Protein AF-A0A4U9VWS6-F1 (afdb_monomer_lite)

Radius of gyration: 19.02 Å; chains: 1; bounding box: 48×37×50 Å

Organism: Serratia fonticola (NCBI:txid47917)

Foldseek 3Di:
DDDDADDDDLKDFDDAPPFKDKHKDFAADDWDPVAFWFWDAPDPPHDIFTWDQDVVVRFTWGDDDPPDDTDTDDGPDGHTPVVVCVVQAQPKDADFDWFDDPDGDTHGAAGAQKIKHKHADPAADPVRTGIMIMMMGGNYEDEPPPPRNSHHHYPVSVVSGRIDRDDDD

Secondary structure (DSSP, 8-state):
-PPPP----SEEE--TTSSEEEEEEEE-----SSS-EEEEESSTTSPEEEPEEEGGGTEEE----TTSPPPB---SEEE-HHHHHHHTBT-EEE---EEEETTTEEEE--TTSEEEEEEE-SS--TT---EEEEEEEE-PPBPTT-TTTTSS-BHHHHHTT-EEE----

Structure (mmCIF, N/CA/C/O backbone):
data_AF-A0A4U9VWS6-F1
#
_entry.id   AF-A0A4U9VWS6-F1
#
loop_
_atom_site.group_PDB
_atom_site.id
_atom_site.type_symbol
_atom_site.label_atom_id
_atom_site.label_alt_id
_atom_site.label_comp_id
_atom_site.label_asym_id
_atom_site.label_entity_id
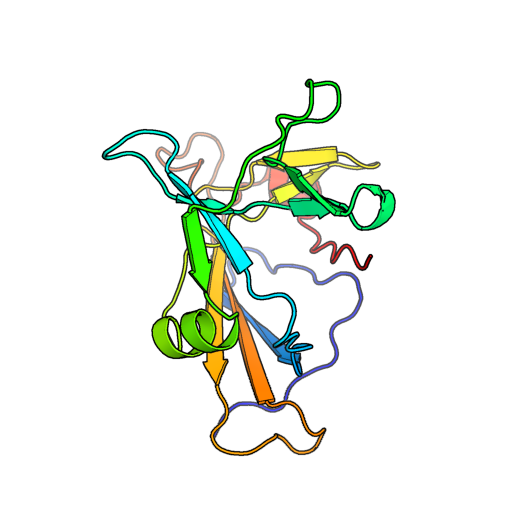_atom_site.label_seq_id
_atom_site.pdbx_PDB_ins_code
_atom_site.Cartn_x
_atom_site.Cartn_y
_atom_site.Cartn_z
_atom_site.occupancy
_atom_site.B_iso_or_equiv
_atom_site.auth_seq_id
_atom_site.auth_comp_id
_atom_site.auth_asym_id
_atom_site.auth_atom_id
_atom_site.pdbx_PDB_model_num
ATOM 1 N N . MET A 1 1 ? -21.108 -2.551 -8.798 1.00 56.69 1 MET A N 1
ATOM 2 C CA . MET A 1 1 ? -20.973 -1.105 -9.078 1.00 56.69 1 MET A CA 1
ATOM 3 C C . MET A 1 1 ? -20.147 -0.507 -7.949 1.00 56.69 1 MET A C 1
ATOM 5 O O . MET A 1 1 ? -20.540 -0.691 -6.806 1.00 56.69 1 MET A O 1
ATOM 9 N N . LEU A 1 2 ? -18.978 0.079 -8.235 1.00 69.31 2 LEU A N 1
ATOM 10 C CA . LEU A 1 2 ? -18.150 0.735 -7.209 1.00 69.31 2 LEU A CA 1
ATOM 11 C C . LEU A 1 2 ? -18.735 2.112 -6.863 1.00 69.31 2 LEU A C 1
ATOM 13 O O . LEU A 1 2 ? -19.400 2.727 -7.701 1.00 69.31 2 LEU A O 1
ATOM 17 N N . ALA A 1 3 ? -18.507 2.579 -5.634 1.00 74.38 3 ALA A N 1
ATOM 18 C CA . ALA A 1 3 ? -18.954 3.897 -5.192 1.00 74.38 3 ALA A CA 1
ATOM 19 C C . ALA A 1 3 ? -18.280 5.019 -6.000 1.00 74.38 3 ALA A C 1
ATOM 21 O O . ALA A 1 3 ? -17.163 4.868 -6.499 1.00 74.38 3 ALA A O 1
ATOM 22 N N . THR A 1 4 ? -18.948 6.171 -6.111 1.00 77.81 4 THR A N 1
ATOM 23 C CA . THR A 1 4 ? -18.359 7.331 -6.797 1.00 77.81 4 THR A CA 1
ATOM 24 C C . THR A 1 4 ? -17.141 7.825 -5.998 1.00 77.81 4 THR A C 1
ATOM 26 O O . THR A 1 4 ? -17.264 7.996 -4.786 1.00 77.81 4 THR A O 1
ATOM 29 N N . PRO A 1 5 ? -15.964 8.018 -6.627 1.00 77.44 5 PRO A N 1
ATOM 30 C CA . PRO A 1 5 ? -14.792 8.581 -5.957 1.00 77.44 5 PRO A CA 1
ATOM 31 C C . PRO A 1 5 ? -15.089 9.991 -5.445 1.00 77.44 5 PRO A C 1
ATOM 33 O O . PRO A 1 5 ? -15.736 10.774 -6.143 1.00 77.44 5 PRO A O 1
ATOM 36 N N . ILE A 1 6 ? -14.577 10.326 -4.264 1.00 81.12 6 ILE A N 1
ATOM 37 C CA . ILE A 1 6 ? -14.608 11.692 -3.736 1.00 81.12 6 ILE A CA 1
ATOM 38 C C . ILE A 1 6 ? -13.214 12.308 -3.792 1.00 81.12 6 ILE A C 1
ATOM 40 O O . ILE A 1 6 ? -12.206 11.630 -3.605 1.00 81.12 6 ILE A O 1
ATOM 44 N N . ALA A 1 7 ? -13.159 13.611 -4.058 1.00 82.19 7 ALA A N 1
ATOM 45 C CA . ALA A 1 7 ? -11.920 14.363 -3.951 1.00 82.19 7 ALA A CA 1
ATOM 46 C C . ALA A 1 7 ? -11.631 14.618 -2.468 1.00 82.19 7 ALA A C 1
ATOM 48 O O . ALA A 1 7 ? -12.350 15.376 -1.813 1.00 82.19 7 ALA A O 1
ATOM 49 N N . TYR A 1 8 ? -10.599 13.968 -1.934 1.00 84.44 8 TYR A N 1
ATOM 50 C CA . TYR A 1 8 ? -10.172 14.203 -0.561 1.00 84.44 8 TYR A CA 1
ATOM 51 C C . TYR A 1 8 ? -9.329 15.483 -0.456 1.00 84.44 8 TYR A C 1
ATOM 53 O O . TYR A 1 8 ? -8.510 15.753 -1.340 1.00 84.44 8 TYR A O 1
ATOM 61 N N . PRO A 1 9 ? -9.484 16.270 0.624 1.00 84.69 9 PRO A N 1
ATOM 62 C CA . PRO A 1 9 ? -8.525 17.317 0.964 1.00 84.69 9 PRO A CA 1
ATOM 63 C C . PRO A 1 9 ? -7.143 16.716 1.268 1.00 84.69 9 PRO A C 1
ATOM 65 O O . PRO A 1 9 ? -7.017 15.524 1.541 1.00 84.69 9 PRO A O 1
ATOM 68 N N . GLN A 1 10 ? -6.104 17.559 1.297 1.00 76.31 10 GLN A N 1
ATOM 69 C CA . GLN A 1 10 ? -4.733 17.131 1.627 1.00 76.31 10 GLN A CA 1
ATOM 70 C C . GLN A 1 10 ? -4.611 16.443 2.994 1.00 76.31 10 GLN A C 1
ATOM 72 O O . GLN A 1 10 ? -3.675 15.676 3.206 1.00 76.31 10 GLN A O 1
ATOM 77 N N . ARG A 1 11 ? -5.541 16.737 3.911 1.00 77.88 11 ARG A N 1
ATOM 78 C CA . ARG A 1 11 ? -5.614 16.155 5.249 1.00 77.88 11 ARG A CA 1
ATOM 79 C C . ARG A 1 11 ? -6.986 15.565 5.485 1.00 77.88 11 ARG A C 1
ATOM 81 O O . ARG A 1 11 ? -7.984 16.278 5.422 1.00 77.88 11 ARG A O 1
ATOM 88 N N . VAL A 1 12 ? -7.018 14.279 5.798 1.00 83.56 12 VAL A N 1
ATOM 89 C CA . VAL A 1 12 ? -8.241 13.566 6.162 1.00 83.56 12 VAL A CA 1
ATOM 90 C C . VAL A 1 12 ? -8.145 13.162 7.628 1.00 83.56 12 VAL A C 1
ATOM 92 O O . VAL A 1 12 ? -7.136 12.610 8.066 1.00 83.56 12 VAL A O 1
ATOM 95 N N . THR A 1 13 ? -9.198 13.459 8.384 1.00 83.56 13 THR A N 1
ATOM 96 C CA . THR A 1 13 ? -9.311 13.080 9.793 1.00 83.56 13 THR A CA 1
ATOM 97 C C . THR A 1 13 ? -9.858 11.662 9.901 1.00 83.56 13 THR A C 1
ATOM 99 O O . THR A 1 13 ? -10.895 11.345 9.308 1.00 83.56 13 THR A O 1
ATOM 102 N N . LEU A 1 14 ? -9.182 10.826 10.688 1.00 86.31 14 LEU A N 1
ATOM 103 C CA . LEU A 1 14 ? -9.709 9.527 11.089 1.00 86.31 14 LEU A CA 1
ATOM 104 C C . LEU A 1 14 ? -10.630 9.690 12.302 1.00 86.31 14 LEU A C 1
ATOM 106 O O . LEU A 1 14 ? -10.280 10.365 13.271 1.00 86.31 14 LEU A O 1
ATOM 110 N N . ILE A 1 15 ? -11.822 9.099 12.235 1.00 88.62 15 ILE A N 1
ATOM 111 C CA . ILE A 1 15 ? -12.843 9.223 13.276 1.00 88.62 15 ILE A CA 1
ATOM 112 C C . ILE A 1 15 ? -12.633 8.101 14.300 1.00 88.62 15 ILE A C 1
ATOM 114 O O . ILE A 1 15 ? -12.801 6.932 13.947 1.00 88.62 15 ILE A O 1
ATOM 118 N N . PRO A 1 16 ? -12.292 8.416 15.563 1.00 88.94 16 PRO A N 1
ATOM 119 C CA . PRO A 1 16 ? -12.027 7.397 16.572 1.00 88.94 16 PRO A CA 1
ATOM 120 C C . PRO A 1 16 ? -13.286 6.582 16.887 1.00 88.94 16 PRO A C 1
ATOM 122 O O . PRO A 1 16 ? -14.381 7.135 16.991 1.00 88.94 16 PRO A O 1
ATOM 125 N N . ASN A 1 17 ? -13.112 5.275 17.097 1.00 90.06 17 ASN A N 1
ATOM 126 C CA . ASN A 1 17 ? -14.170 4.312 17.419 1.00 90.06 17 ASN A CA 1
ATOM 127 C C . ASN A 1 17 ? -15.314 4.260 16.388 1.00 90.06 17 ASN A C 1
ATOM 129 O O . ASN A 1 17 ? -16.455 3.966 16.739 1.00 90.06 17 ASN A O 1
ATOM 133 N N . SER A 1 18 ? -15.017 4.525 15.112 1.00 90.81 18 SER A N 1
ATOM 134 C CA . SER A 1 18 ? -15.981 4.350 14.015 1.00 90.81 18 SER A CA 1
ATOM 135 C C . SER A 1 18 ? -16.009 2.919 13.455 1.00 90.81 18 SER A C 1
ATOM 137 O O . SER A 1 18 ? -16.780 2.619 12.544 1.00 90.81 18 SER A O 1
ATOM 139 N N . GLY A 1 19 ? -15.185 2.019 14.004 1.00 91.00 19 GLY A N 1
ATOM 140 C CA . GLY A 1 19 ? -14.919 0.703 13.431 1.00 91.00 19 GLY A CA 1
ATOM 141 C C . GLY A 1 19 ? -13.902 0.847 12.305 1.00 91.00 19 GLY A C 1
ATOM 142 O O . GLY A 1 19 ? -12.772 1.258 12.559 1.00 91.00 19 GLY A O 1
ATOM 143 N N . VAL A 1 20 ? -14.302 0.566 11.064 1.00 93.06 20 VAL A N 1
ATOM 144 C CA . VAL A 1 20 ? -13.417 0.688 9.897 1.00 93.06 20 VAL A CA 1
ATOM 145 C C . VAL A 1 20 ? -13.794 1.899 9.048 1.00 93.06 20 VAL A C 1
ATOM 147 O O . VAL A 1 20 ? -14.912 1.985 8.541 1.00 93.06 20 VAL A O 1
ATOM 150 N N . GLN A 1 21 ? -12.837 2.802 8.834 1.00 92.81 21 GLN A N 1
ATOM 151 C CA . GLN A 1 21 ? -12.986 3.942 7.934 1.00 92.81 21 GLN A CA 1
ATOM 152 C C . GLN A 1 21 ? -12.311 3.652 6.589 1.00 92.81 21 GLN A C 1
ATOM 154 O O . GLN A 1 21 ? -11.112 3.374 6.529 1.00 92.81 21 GLN A O 1
ATOM 159 N N . PHE A 1 22 ? -13.086 3.742 5.506 1.00 93.69 22 PHE A N 1
ATOM 160 C CA . PHE A 1 22 ? -12.608 3.534 4.139 1.00 93.69 22 PHE A CA 1
ATOM 161 C C . PHE A 1 22 ? -12.298 4.856 3.441 1.00 93.69 22 PHE A C 1
ATOM 163 O O . PHE A 1 22 ? -13.094 5.795 3.510 1.00 93.69 22 PHE A O 1
ATOM 170 N N . LEU A 1 23 ? -11.171 4.905 2.729 1.00 92.88 23 LEU A N 1
ATOM 171 C CA . LEU A 1 23 ? -10.799 6.008 1.845 1.00 92.88 23 LEU A CA 1
ATOM 172 C C . LEU A 1 23 ? -10.552 5.496 0.433 1.00 92.88 23 LEU A C 1
ATOM 174 O O . LEU A 1 23 ? -9.790 4.557 0.234 1.00 92.88 23 LEU A O 1
ATOM 178 N N . ASP A 1 24 ? -11.190 6.131 -0.538 1.00 93.06 24 ASP A N 1
ATOM 179 C CA . ASP A 1 24 ? -11.398 5.569 -1.865 1.00 93.06 24 ASP A CA 1
ATOM 180 C C . ASP A 1 24 ? -10.883 6.509 -2.965 1.00 93.06 24 ASP A C 1
ATOM 182 O O . ASP A 1 24 ? -11.464 7.561 -3.236 1.00 93.06 24 ASP A O 1
ATOM 186 N N . PHE A 1 25 ? -9.810 6.111 -3.641 1.00 92.38 25 PHE A N 1
ATOM 187 C CA . PHE A 1 25 ? -9.107 6.919 -4.635 1.00 92.38 25 PHE A CA 1
ATOM 188 C C . PHE A 1 25 ? -9.214 6.296 -6.024 1.00 92.38 25 PHE A C 1
ATOM 190 O O . PHE A 1 25 ? -9.125 5.080 -6.179 1.00 92.38 25 PHE A O 1
ATOM 197 N N . SER A 1 26 ? -9.345 7.132 -7.048 1.00 93.12 26 SER A N 1
ATOM 198 C CA . SER A 1 26 ? -9.216 6.709 -8.443 1.00 93.12 26 SER A CA 1
ATOM 199 C C . SER A 1 26 ? -7.955 7.314 -9.041 1.00 93.12 26 SER A C 1
ATOM 201 O O . SER A 1 26 ? -7.693 8.499 -8.835 1.00 93.12 26 SER A O 1
ATOM 203 N N . LEU A 1 27 ? -7.168 6.509 -9.757 1.00 91.25 27 LEU A N 1
ATOM 204 C CA . LEU A 1 27 ? -5.997 6.997 -10.484 1.00 91.25 27 LEU A CA 1
ATOM 205 C C . LEU A 1 27 ? -5.687 6.158 -11.726 1.00 91.25 27 LEU A C 1
ATOM 207 O O . LEU A 1 27 ? -6.066 4.989 -11.820 1.00 91.25 27 LEU A O 1
ATOM 211 N N . THR A 1 28 ? -4.934 6.754 -12.649 1.00 91.44 28 THR A N 1
ATOM 212 C CA . THR A 1 28 ? -4.285 6.058 -13.765 1.00 91.44 28 THR A CA 1
ATOM 213 C C . THR A 1 28 ? -2.776 6.070 -13.531 1.00 91.44 28 THR A C 1
ATOM 215 O O . THR A 1 28 ? -2.175 7.147 -13.522 1.00 91.44 28 THR A O 1
ATOM 218 N N . PRO A 1 29 ? -2.140 4.908 -13.313 1.00 86.94 29 PRO A N 1
ATOM 219 C CA . PRO A 1 29 ? -0.701 4.846 -13.110 1.00 86.94 29 PRO A CA 1
ATOM 220 C C . PRO A 1 29 ? 0.037 5.153 -14.416 1.00 86.94 29 PRO A C 1
ATOM 222 O O . PRO A 1 29 ? -0.371 4.728 -15.499 1.00 86.94 29 PRO A O 1
ATOM 225 N N . VAL A 1 30 ? 1.171 5.841 -14.306 1.00 84.56 30 VAL A N 1
ATOM 226 C CA . VAL A 1 30 ? 2.105 5.980 -15.425 1.00 84.56 30 VAL A CA 1
ATOM 227 C C . VAL A 1 30 ? 2.860 4.663 -15.572 1.00 84.56 30 VAL A C 1
ATOM 229 O O . VAL A 1 30 ? 3.660 4.292 -14.712 1.00 84.56 30 VAL A O 1
ATOM 232 N N . MET A 1 31 ? 2.584 3.943 -16.655 1.00 81.00 31 MET A N 1
ATOM 233 C CA . MET A 1 31 ? 3.274 2.702 -16.989 1.00 81.00 31 MET A CA 1
ATOM 234 C C . MET A 1 31 ? 4.488 3.016 -17.859 1.00 81.00 31 MET A C 1
ATOM 236 O O . MET A 1 31 ? 4.334 3.438 -19.001 1.00 81.00 31 MET A O 1
ATOM 240 N N . ASP A 1 32 ? 5.690 2.790 -17.333 1.00 81.50 32 ASP A N 1
ATOM 241 C CA . ASP A 1 32 ? 6.925 2.873 -18.112 1.00 81.50 32 ASP A CA 1
ATOM 242 C C . ASP A 1 32 ? 7.338 1.463 -18.560 1.00 81.50 32 ASP A C 1
ATOM 244 O O . ASP A 1 32 ? 7.867 0.668 -17.777 1.00 81.50 32 ASP A O 1
ATOM 248 N N . ALA A 1 33 ? 7.035 1.131 -19.818 1.00 76.00 33 ALA A N 1
ATOM 249 C CA . ALA A 1 33 ? 7.392 -0.158 -20.408 1.00 76.00 33 ALA A CA 1
ATOM 250 C C . ALA A 1 33 ? 8.911 -0.311 -20.603 1.00 76.00 33 ALA A C 1
ATOM 252 O O . ALA A 1 33 ? 9.428 -1.424 -20.509 1.00 76.00 33 ALA A O 1
ATOM 253 N N . GLU A 1 34 ? 9.622 0.800 -20.809 1.00 80.25 34 GLU A N 1
ATOM 254 C CA . GLU A 1 34 ? 11.072 0.825 -21.012 1.00 80.25 34 GLU A CA 1
ATOM 255 C C . GLU A 1 34 ? 11.831 0.698 -19.683 1.00 80.25 34 GLU A C 1
ATOM 257 O O . GLU A 1 34 ? 12.980 0.248 -19.645 1.00 80.25 34 GLU A O 1
ATOM 262 N N . ARG A 1 35 ? 11.189 1.050 -18.562 1.00 80.31 35 ARG A N 1
ATOM 263 C CA . ARG A 1 35 ? 11.775 0.968 -17.215 1.00 80.31 35 ARG A CA 1
ATOM 264 C C . ARG A 1 35 ? 10.899 0.162 -16.253 1.00 80.31 35 ARG A C 1
ATOM 266 O O . ARG A 1 35 ? 10.348 0.711 -15.294 1.00 80.31 35 ARG A O 1
ATOM 273 N N . PRO A 1 36 ? 10.814 -1.167 -16.444 1.00 89.44 36 PRO A N 1
ATOM 274 C CA . PRO A 1 36 ? 10.175 -2.044 -15.473 1.00 89.44 36 PRO A CA 1
ATOM 275 C C . PRO A 1 36 ? 10.920 -2.016 -14.133 1.00 89.44 36 PRO A C 1
ATOM 277 O O . PRO A 1 36 ? 12.114 -1.710 -14.061 1.00 89.44 36 PRO A O 1
ATOM 280 N N . GLY A 1 37 ? 10.227 -2.415 -13.065 1.00 91.19 37 GLY A N 1
ATOM 281 C CA . GLY A 1 37 ? 10.840 -2.586 -11.754 1.00 91.19 37 GLY A CA 1
ATOM 282 C C . GLY A 1 37 ? 11.985 -3.594 -11.823 1.00 91.19 37 GLY A C 1
ATOM 283 O O . GLY A 1 37 ? 11.819 -4.705 -12.332 1.00 91.19 37 GLY A O 1
ATOM 284 N N . LYS A 1 38 ? 13.154 -3.199 -11.318 1.00 94.00 38 LYS A N 1
ATOM 285 C CA . LYS A 1 38 ? 14.351 -4.039 -11.262 1.00 94.00 38 LYS A CA 1
ATOM 286 C C . LYS A 1 38 ? 14.589 -4.531 -9.847 1.00 94.00 38 LYS A C 1
ATOM 288 O O . LYS A 1 38 ? 14.393 -3.774 -8.898 1.00 94.00 38 LYS A O 1
ATOM 293 N N . PHE A 1 39 ? 15.015 -5.783 -9.717 1.00 94.94 39 PHE A N 1
ATOM 294 C CA . PHE A 1 39 ? 15.207 -6.424 -8.421 1.00 94.94 39 PHE A CA 1
ATOM 295 C C . PHE A 1 39 ? 16.483 -7.262 -8.386 1.00 94.94 39 PHE A C 1
ATOM 297 O O . PHE A 1 39 ? 16.951 -7.745 -9.420 1.00 94.94 39 PHE A O 1
ATOM 304 N N . VAL A 1 40 ? 17.009 -7.452 -7.182 1.00 94.94 40 VAL A N 1
ATOM 305 C CA . VAL A 1 40 ? 18.127 -8.350 -6.866 1.00 94.94 40 VAL A CA 1
ATOM 306 C C . VAL A 1 40 ? 17.756 -9.188 -5.644 1.00 94.94 40 VAL A C 1
ATOM 308 O O . VAL A 1 40 ? 16.988 -8.720 -4.798 1.00 94.94 40 VAL A O 1
ATOM 311 N N . ARG A 1 41 ? 18.263 -10.415 -5.525 1.00 93.69 41 ARG A N 1
ATOM 312 C CA . ARG A 1 41 ? 18.166 -11.162 -4.265 1.00 93.69 41 ARG A CA 1
ATOM 313 C C . ARG A 1 41 ? 19.275 -10.743 -3.310 1.00 93.69 41 ARG A C 1
ATOM 315 O O . ARG A 1 41 ? 20.429 -10.639 -3.703 1.00 93.69 41 ARG A O 1
ATOM 322 N N . GLN A 1 42 ? 18.939 -10.563 -2.034 1.00 86.94 42 GLN A N 1
ATOM 323 C CA . GLN A 1 42 ? 19.952 -10.253 -1.018 1.00 86.94 42 GLN A CA 1
ATOM 324 C C . GLN A 1 42 ? 20.909 -11.433 -0.766 1.00 86.94 42 GLN A C 1
ATOM 326 O O . GLN A 1 42 ? 22.097 -11.245 -0.528 1.00 86.94 42 GLN A O 1
ATOM 331 N N . THR A 1 43 ? 20.387 -12.660 -0.810 1.00 87.81 43 THR A N 1
ATOM 332 C CA . THR A 1 43 ? 21.140 -13.921 -0.708 1.00 87.81 43 THR A CA 1
ATOM 333 C C . THR A 1 43 ? 20.465 -14.974 -1.593 1.00 87.81 43 THR A C 1
ATOM 335 O O . THR A 1 43 ? 19.350 -14.751 -2.063 1.00 87.81 43 THR A O 1
ATOM 338 N N . ALA A 1 44 ? 21.082 -16.143 -1.807 1.00 86.25 44 ALA A N 1
ATOM 339 C CA . ALA A 1 44 ? 20.536 -17.188 -2.691 1.00 86.25 44 ALA A CA 1
ATOM 340 C C . ALA A 1 44 ? 19.054 -17.537 -2.415 1.00 86.25 44 ALA A C 1
ATOM 342 O O . ALA A 1 44 ? 18.282 -17.727 -3.359 1.00 86.25 44 ALA A O 1
ATOM 343 N N . ASN A 1 45 ? 18.662 -17.533 -1.134 1.00 86.69 45 ASN A N 1
ATOM 344 C CA . ASN A 1 45 ? 17.298 -17.781 -0.649 1.00 86.69 45 ASN A CA 1
ATOM 345 C C . ASN A 1 45 ? 16.688 -16.562 0.076 1.00 86.69 45 ASN A C 1
ATOM 347 O O . ASN A 1 45 ? 15.737 -16.705 0.841 1.00 86.69 45 ASN A O 1
ATOM 351 N N . GLY A 1 46 ? 17.271 -15.377 -0.105 1.00 88.19 46 GLY A N 1
ATOM 352 C CA . GLY A 1 46 ? 16.867 -14.149 0.574 1.00 88.19 46 GLY A CA 1
ATOM 353 C C . GLY A 1 46 ? 15.711 -13.420 -0.116 1.00 88.19 46 GLY A C 1
ATOM 354 O O . GLY A 1 46 ? 15.275 -13.816 -1.202 1.00 88.19 46 GLY A O 1
ATOM 355 N N . PRO A 1 47 ? 15.218 -12.326 0.491 1.00 90.81 47 PRO A N 1
ATOM 356 C CA . PRO A 1 47 ? 14.169 -11.509 -0.103 1.00 90.81 47 PRO A CA 1
ATOM 357 C C . PRO A 1 47 ? 14.634 -10.839 -1.404 1.00 90.81 47 PRO A C 1
ATOM 359 O O . PRO A 1 47 ? 15.828 -10.607 -1.623 1.00 90.81 47 PRO A O 1
ATOM 362 N N . LEU A 1 48 ? 13.663 -10.488 -2.253 1.00 91.50 48 LEU A N 1
ATOM 363 C CA . LEU A 1 48 ? 13.884 -9.618 -3.406 1.00 91.50 48 LEU A CA 1
ATOM 364 C C . LEU A 1 48 ? 13.887 -8.156 -2.961 1.00 91.50 48 LEU A C 1
ATOM 366 O O . LEU A 1 48 ? 12.926 -7.676 -2.363 1.00 91.50 48 LEU A O 1
ATOM 370 N N . LEU A 1 49 ? 14.949 -7.440 -3.311 1.00 92.00 49 LEU A N 1
ATOM 371 C CA . LEU A 1 49 ? 15.105 -6.015 -3.056 1.00 92.00 49 LEU A CA 1
ATOM 372 C C . LEU A 1 49 ? 14.856 -5.243 -4.349 1.00 92.00 49 LEU A C 1
ATOM 374 O O . LEU A 1 49 ? 15.442 -5.557 -5.387 1.00 92.00 49 LEU A O 1
ATOM 378 N N . ARG A 1 50 ? 13.982 -4.234 -4.297 1.00 92.81 50 ARG A N 1
ATOM 379 C CA . ARG A 1 50 ? 13.727 -3.335 -5.431 1.00 92.81 50 ARG A CA 1
ATOM 380 C C . ARG A 1 50 ? 14.881 -2.349 -5.575 1.00 92.81 50 ARG A C 1
ATOM 382 O O . ARG A 1 50 ? 15.270 -1.717 -4.602 1.00 92.81 50 ARG A O 1
ATOM 389 N N . LEU A 1 51 ? 15.375 -2.182 -6.795 1.00 93.38 51 LEU A N 1
ATOM 390 C CA . LEU A 1 51 ? 16.462 -1.267 -7.128 1.00 93.38 51 LEU A CA 1
ATOM 391 C C . LEU A 1 51 ? 15.928 0.103 -7.560 1.00 93.38 51 LEU A C 1
ATOM 393 O O . LEU A 1 51 ? 14.900 0.201 -8.235 1.00 93.38 51 LEU A O 1
ATOM 397 N N . ASN A 1 52 ? 16.678 1.153 -7.231 1.00 91.75 52 ASN A N 1
ATOM 398 C CA . ASN A 1 52 ? 16.433 2.517 -7.683 1.00 91.75 52 ASN A CA 1
ATOM 399 C C . ASN A 1 52 ? 17.317 2.835 -8.892 1.00 91.75 52 ASN A C 1
ATOM 401 O O . ASN A 1 52 ? 18.532 2.632 -8.858 1.00 91.75 52 ASN A O 1
ATOM 405 N N . TYR A 1 53 ? 16.707 3.345 -9.961 1.00 90.62 53 TYR A N 1
ATOM 406 C CA . TYR A 1 53 ? 17.430 3.771 -11.156 1.00 90.62 53 TYR A CA 1
ATOM 407 C C . TYR A 1 53 ? 17.934 5.210 -11.006 1.00 90.62 53 TYR A C 1
ATOM 409 O O . TYR A 1 53 ? 17.166 6.113 -10.679 1.00 90.62 53 TYR A O 1
ATOM 417 N N . HIS A 1 54 ? 19.219 5.433 -11.280 1.00 89.62 54 HIS A N 1
ATOM 418 C CA . HIS A 1 54 ? 19.865 6.736 -11.160 1.00 89.62 54 HIS A CA 1
ATOM 419 C C . HIS A 1 54 ? 20.233 7.283 -12.546 1.00 89.62 54 HIS A C 1
ATOM 421 O O . HIS A 1 54 ? 21.311 7.000 -13.069 1.00 89.62 54 HIS A O 1
ATOM 427 N N . ALA A 1 55 ? 19.354 8.107 -13.128 1.00 87.62 55 ALA A N 1
ATOM 428 C CA . ALA A 1 55 ? 19.438 8.530 -14.532 1.00 87.62 55 ALA A CA 1
ATOM 429 C C . ALA A 1 55 ? 20.781 9.173 -14.929 1.00 87.62 55 ALA A C 1
ATOM 431 O O . ALA A 1 55 ? 21.334 8.832 -15.965 1.00 87.62 55 ALA A O 1
ATOM 432 N N . ALA A 1 56 ? 21.350 10.040 -14.084 1.00 90.62 56 ALA A N 1
ATOM 433 C CA . ALA A 1 56 ? 22.626 10.708 -14.376 1.00 90.62 56 ALA A CA 1
ATOM 434 C C . ALA A 1 56 ? 23.832 9.752 -14.479 1.00 90.62 56 ALA A C 1
ATOM 436 O O . ALA A 1 56 ? 24.835 10.093 -15.096 1.00 90.62 56 ALA A O 1
ATOM 437 N N . LYS A 1 57 ? 23.756 8.577 -13.841 1.00 88.12 57 LYS A N 1
ATOM 438 C CA . LYS A 1 57 ? 24.832 7.574 -13.820 1.00 88.12 57 LYS A CA 1
ATOM 439 C C . LYS A 1 57 ? 24.508 6.347 -14.673 1.00 88.12 57 LYS A C 1
ATOM 441 O O . LYS A 1 57 ? 25.359 5.466 -14.759 1.00 88.12 57 LYS A O 1
ATOM 446 N N . ASP A 1 58 ? 23.291 6.281 -15.219 1.00 90.06 58 ASP A N 1
ATOM 447 C CA . ASP A 1 58 ? 22.735 5.141 -15.956 1.00 90.06 58 ASP A CA 1
ATOM 448 C C . ASP A 1 58 ? 22.953 3.794 -15.236 1.00 90.06 58 ASP A C 1
ATOM 450 O O . ASP A 1 58 ? 23.463 2.816 -15.779 1.00 90.06 58 ASP A O 1
ATOM 454 N N . ARG A 1 59 ? 22.666 3.775 -13.927 1.00 92.06 59 ARG A N 1
ATOM 455 C CA . ARG A 1 59 ? 22.989 2.658 -13.023 1.00 92.06 59 ARG A CA 1
ATOM 456 C C . ARG A 1 59 ? 21.884 2.421 -12.002 1.00 92.06 59 ARG A C 1
ATOM 458 O O . ARG A 1 59 ? 21.136 3.336 -11.656 1.00 92.06 59 ARG A O 1
ATOM 465 N N . TYR A 1 60 ? 21.826 1.191 -11.498 1.00 93.25 60 TYR A N 1
ATOM 466 C CA . TYR A 1 60 ? 20.901 0.770 -10.449 1.00 93.25 60 TYR A CA 1
ATOM 467 C C . TYR A 1 60 ? 21.605 0.682 -9.099 1.00 93.25 60 TYR A C 1
ATOM 469 O O . TYR A 1 60 ? 22.756 0.247 -9.012 1.00 93.25 60 TYR A O 1
ATOM 477 N N . PHE A 1 61 ? 20.892 1.091 -8.055 1.00 93.06 61 PHE A N 1
ATOM 478 C CA . PHE A 1 61 ? 21.388 1.120 -6.686 1.00 93.06 61 PHE A CA 1
ATOM 479 C C . PHE A 1 61 ? 20.377 0.499 -5.729 1.00 93.06 61 PHE A C 1
ATOM 481 O O . PHE A 1 61 ? 19.164 0.584 -5.957 1.00 93.06 61 PHE A O 1
ATOM 488 N N . LEU A 1 62 ? 20.873 -0.098 -4.648 1.00 91.25 62 LEU A N 1
ATOM 489 C CA . LEU A 1 62 ? 20.020 -0.489 -3.531 1.00 91.25 62 LEU A CA 1
ATOM 490 C C . LEU A 1 62 ? 19.467 0.759 -2.817 1.00 91.25 62 LEU A C 1
ATOM 492 O O . LEU A 1 62 ? 20.173 1.768 -2.715 1.00 91.25 62 LEU A O 1
ATOM 496 N N . PRO A 1 63 ? 18.214 0.726 -2.329 1.00 85.12 63 PRO A N 1
ATOM 497 C CA . PRO A 1 63 ? 17.714 1.745 -1.419 1.00 85.12 63 PRO A CA 1
ATOM 498 C C . PRO A 1 63 ? 18.530 1.685 -0.126 1.00 85.12 63 PRO A C 1
ATOM 500 O O . PRO A 1 63 ? 18.608 0.631 0.499 1.00 85.12 63 PRO A O 1
ATOM 503 N N . VAL A 1 64 ? 19.125 2.806 0.265 1.00 83.62 64 VAL A N 1
ATOM 504 C CA . VAL A 1 64 ? 19.905 2.933 1.502 1.00 83.62 64 VAL A CA 1
ATOM 505 C C . VAL A 1 64 ? 19.339 4.060 2.354 1.00 83.62 64 VAL A C 1
ATOM 507 O O . VAL A 1 64 ? 18.696 4.978 1.828 1.00 83.62 64 VAL A O 1
ATOM 510 N N . ALA A 1 65 ? 19.549 3.987 3.668 1.00 77.88 65 ALA A N 1
ATOM 511 C CA . ALA A 1 65 ? 19.144 5.061 4.562 1.00 77.88 65 ALA A CA 1
ATOM 512 C C . ALA A 1 65 ? 19.952 6.345 4.268 1.00 77.88 65 ALA A C 1
ATOM 514 O O . ALA A 1 65 ? 21.070 6.278 3.743 1.00 77.88 65 ALA A O 1
ATOM 515 N N . PRO A 1 66 ? 19.421 7.539 4.592 1.00 75.06 66 PRO A N 1
ATOM 516 C CA . PRO A 1 66 ? 20.171 8.781 4.440 1.00 75.06 66 PRO A CA 1
ATOM 517 C C . PRO A 1 66 ? 21.520 8.719 5.172 1.00 75.06 66 PRO A C 1
ATOM 519 O O . PRO A 1 66 ? 21.566 8.458 6.370 1.00 75.06 66 PRO A O 1
ATOM 522 N N . GLY A 1 67 ? 22.614 8.984 4.453 1.00 75.50 67 GLY A N 1
ATOM 523 C CA . GLY A 1 67 ? 23.977 8.977 5.001 1.00 75.50 67 GLY A CA 1
ATOM 524 C C . GLY A 1 67 ? 24.735 7.654 4.853 1.00 75.50 67 GLY A C 1
ATOM 525 O O . GLY A 1 67 ? 25.938 7.628 5.107 1.00 75.50 67 GLY A O 1
ATOM 526 N N . GLU A 1 68 ? 24.086 6.584 4.393 1.00 81.38 68 GLU A N 1
ATOM 527 C CA . GLU A 1 68 ? 24.758 5.320 4.086 1.00 81.38 68 GLU A CA 1
ATOM 528 C C . GLU A 1 68 ? 25.338 5.302 2.660 1.00 81.38 68 GLU A C 1
ATOM 530 O O . GLU A 1 68 ? 24.802 5.947 1.748 1.00 81.38 68 GLU A O 1
ATOM 535 N N . PRO A 1 69 ? 26.449 4.575 2.431 1.00 80.75 69 PRO A N 1
ATOM 536 C CA . PRO A 1 69 ? 27.039 4.467 1.105 1.00 80.75 69 PRO A CA 1
ATOM 537 C C . PRO A 1 69 ? 26.102 3.703 0.164 1.00 80.75 69 PRO A C 1
ATOM 539 O O . PRO A 1 69 ? 25.722 2.565 0.423 1.00 80.75 69 PRO A O 1
ATOM 542 N N . ALA A 1 70 ? 25.756 4.319 -0.967 1.00 84.50 70 ALA A N 1
ATOM 543 C CA . ALA A 1 70 ? 24.924 3.677 -1.978 1.00 84.50 70 ALA A CA 1
ATOM 544 C C . ALA A 1 70 ? 25.676 2.526 -2.664 1.00 84.50 70 ALA A C 1
ATOM 546 O O . ALA A 1 70 ? 26.726 2.732 -3.279 1.00 84.50 70 ALA A O 1
ATOM 547 N N . GLU A 1 71 ? 25.102 1.328 -2.621 1.00 89.44 71 GLU A N 1
ATOM 548 C CA . GLU A 1 71 ? 25.641 0.156 -3.305 1.00 89.44 71 GLU A CA 1
ATOM 549 C C . GLU A 1 71 ? 25.092 0.070 -4.734 1.00 89.44 71 GLU A C 1
ATOM 551 O O . GLU A 1 71 ? 23.878 0.028 -4.951 1.00 89.44 71 GLU A O 1
ATOM 556 N N . MET A 1 72 ? 25.990 0.059 -5.723 1.00 91.12 72 MET A N 1
ATOM 557 C CA . MET A 1 72 ? 25.629 -0.162 -7.123 1.00 91.12 72 MET A CA 1
ATOM 558 C C . MET A 1 72 ? 25.462 -1.655 -7.384 1.00 91.12 72 MET A C 1
ATOM 560 O O . MET A 1 72 ? 26.396 -2.425 -7.176 1.00 91.12 72 MET A O 1
ATOM 564 N N . VAL A 1 73 ? 24.321 -2.041 -7.950 1.00 92.06 73 VAL A N 1
ATOM 565 C CA . VAL A 1 73 ? 23.979 -3.450 -8.166 1.00 92.06 73 VAL A CA 1
ATOM 566 C C . VAL A 1 73 ? 23.452 -3.668 -9.580 1.00 92.06 73 VAL A C 1
ATOM 568 O O . VAL A 1 73 ? 22.738 -2.831 -10.134 1.00 92.06 73 VAL A O 1
ATOM 571 N N . ARG A 1 74 ? 23.805 -4.805 -10.190 1.00 92.69 74 ARG A N 1
ATOM 572 C CA . ARG A 1 74 ? 23.218 -5.229 -11.467 1.00 92.69 74 ARG A CA 1
ATOM 573 C C . ARG A 1 74 ? 21.873 -5.916 -11.205 1.00 92.69 74 ARG A C 1
ATOM 575 O O . ARG A 1 74 ? 21.835 -6.824 -10.382 1.00 92.69 74 ARG A O 1
ATOM 582 N N . PRO A 1 75 ? 20.787 -5.529 -11.896 1.00 93.62 75 PRO A N 1
A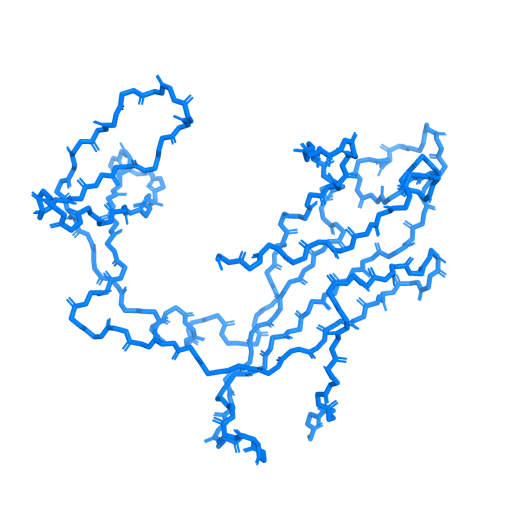TOM 583 C CA . PRO A 1 75 ? 19.510 -6.224 -11.778 1.00 93.62 75 PRO A CA 1
ATOM 584 C C . PRO A 1 75 ? 19.612 -7.708 -12.138 1.00 93.62 75 PRO A C 1
ATOM 586 O O . PRO A 1 75 ? 20.157 -8.049 -13.185 1.00 93.62 75 PRO A O 1
ATOM 589 N N . GLU A 1 76 ? 19.012 -8.565 -11.318 1.00 94.88 76 GLU A N 1
ATOM 590 C CA . GLU A 1 76 ? 18.832 -9.993 -11.612 1.00 94.88 76 GLU A CA 1
ATOM 591 C C . GLU A 1 76 ? 17.450 -10.267 -12.210 1.00 94.88 76 GLU A C 1
ATOM 593 O O . GLU A 1 76 ? 17.292 -11.129 -13.072 1.00 94.88 76 GLU A O 1
ATOM 598 N N . PHE A 1 77 ? 16.442 -9.506 -11.774 1.00 93.56 77 PHE A N 1
ATOM 599 C CA . PHE A 1 77 ? 15.054 -9.670 -12.194 1.00 93.56 77 PHE A CA 1
ATOM 600 C C . PHE A 1 77 ? 14.461 -8.358 -12.698 1.00 93.56 77 PHE A C 1
ATOM 602 O O . PHE A 1 77 ? 14.861 -7.258 -12.302 1.00 93.56 77 PHE A O 1
ATOM 609 N N . SER A 1 78 ? 13.468 -8.490 -13.573 1.00 93.62 78 SER A N 1
ATOM 610 C CA . SER A 1 78 ? 12.785 -7.379 -14.221 1.00 93.62 78 SER A CA 1
ATOM 611 C C . SER A 1 78 ? 11.299 -7.689 -14.327 1.00 93.62 78 SER A C 1
ATOM 613 O O . SER A 1 78 ? 10.921 -8.592 -15.070 1.00 93.62 78 SER A O 1
ATOM 615 N N . PHE A 1 79 ? 10.464 -6.924 -13.626 1.00 91.62 79 PHE A N 1
ATOM 616 C CA . PHE A 1 79 ? 9.013 -7.104 -13.629 1.00 91.62 79 PHE A CA 1
ATOM 617 C C . PHE A 1 79 ? 8.302 -5.774 -13.916 1.00 91.62 79 PHE A C 1
ATOM 619 O O . PHE A 1 79 ? 8.565 -4.780 -13.232 1.00 91.62 79 PHE A O 1
ATOM 626 N N . PRO A 1 80 ? 7.406 -5.713 -14.915 1.00 91.56 80 PRO A N 1
ATOM 627 C CA . PRO A 1 80 ? 6.610 -4.518 -15.165 1.00 91.56 80 PRO A CA 1
ATOM 628 C C . PRO A 1 80 ? 5.573 -4.315 -14.051 1.00 91.56 80 PRO A C 1
ATOM 630 O O . PRO A 1 80 ? 5.028 -5.286 -13.523 1.00 91.56 80 PRO A O 1
ATOM 633 N N . LEU A 1 81 ? 5.246 -3.055 -13.737 1.00 89.62 81 LEU A N 1
ATOM 634 C CA . LEU A 1 81 ? 4.242 -2.706 -12.717 1.00 89.62 81 LEU A CA 1
ATOM 635 C C . LEU A 1 81 ? 2.894 -3.398 -12.974 1.00 89.62 81 LEU A C 1
ATOM 637 O O . LEU A 1 81 ? 2.271 -3.932 -12.060 1.00 89.62 81 LEU A O 1
ATOM 641 N N . GLU A 1 82 ? 2.487 -3.454 -14.239 1.00 90.62 82 GLU A N 1
ATOM 642 C CA . GLU A 1 82 ? 1.256 -4.103 -14.682 1.00 90.62 82 GLU A CA 1
ATOM 643 C C . GLU A 1 82 ? 1.170 -5.585 -14.257 1.00 90.62 82 GLU A C 1
ATOM 645 O O . GLU A 1 82 ? 0.088 -6.084 -13.950 1.00 90.62 82 GLU A O 1
ATOM 650 N N . GLN A 1 83 ? 2.297 -6.305 -14.183 1.00 92.00 83 GLN A N 1
ATOM 651 C CA . GLN A 1 83 ? 2.296 -7.686 -13.694 1.00 92.00 83 GLN A CA 1
ATOM 652 C C . GLN A 1 83 ? 1.933 -7.752 -12.207 1.00 92.00 83 GLN A C 1
ATOM 654 O O . GLN A 1 83 ? 1.116 -8.588 -11.822 1.00 92.00 83 GLN A O 1
ATOM 659 N N . SER A 1 84 ? 2.498 -6.867 -11.382 1.00 90.88 84 SER A N 1
ATOM 660 C CA . SER A 1 84 ? 2.169 -6.783 -9.955 1.00 90.88 84 SER A CA 1
ATOM 661 C C . SER A 1 84 ? 0.713 -6.381 -9.739 1.00 90.88 84 SER A C 1
ATOM 663 O O . SER A 1 84 ? 0.038 -6.983 -8.912 1.00 90.88 84 SER A O 1
ATOM 665 N N . LEU A 1 85 ? 0.205 -5.420 -10.517 1.00 92.81 85 LEU A N 1
ATOM 666 C CA . LEU A 1 85 ? -1.190 -4.986 -10.425 1.00 92.81 85 LEU A CA 1
ATOM 667 C C . LEU A 1 85 ? -2.170 -6.103 -10.781 1.00 92.81 85 LEU A C 1
ATOM 669 O O . LEU A 1 85 ? -3.203 -6.221 -10.136 1.00 92.81 85 LEU A O 1
ATOM 673 N N . ARG A 1 86 ? -1.857 -6.938 -11.780 1.00 93.88 86 ARG A N 1
ATOM 674 C CA . ARG A 1 86 ? -2.675 -8.119 -12.094 1.00 93.88 86 ARG A CA 1
ATOM 675 C C . ARG A 1 86 ? -2.643 -9.163 -10.986 1.00 93.88 86 ARG A C 1
ATOM 677 O O . ARG A 1 86 ? -3.677 -9.739 -10.679 1.00 93.88 86 ARG A O 1
ATOM 684 N N . LEU A 1 87 ? -1.468 -9.417 -10.413 1.00 94.75 87 LEU A N 1
ATOM 685 C CA . LEU A 1 87 ? -1.304 -10.414 -9.355 1.00 94.75 87 LEU A CA 1
ATOM 686 C C . LEU A 1 87 ? -2.030 -10.014 -8.062 1.00 94.75 87 LEU A C 1
ATOM 688 O O . LEU A 1 87 ? -2.569 -10.872 -7.373 1.00 94.75 87 LEU A O 1
ATOM 692 N N . LEU A 1 88 ? -2.012 -8.722 -7.732 1.00 95.69 88 LEU A N 1
ATOM 693 C CA . LEU A 1 88 ? -2.534 -8.178 -6.476 1.00 95.69 88 LEU A CA 1
ATOM 694 C C . LEU A 1 88 ? -3.948 -7.596 -6.619 1.00 95.69 88 LEU A C 1
ATOM 696 O O . LEU A 1 88 ? -4.455 -6.984 -5.679 1.00 95.69 88 LEU A O 1
ATOM 700 N N . ASP A 1 89 ? -4.584 -7.777 -7.779 1.00 96.50 89 ASP A N 1
ATOM 701 C CA . ASP A 1 89 ? -5.931 -7.280 -8.038 1.00 96.50 89 ASP A CA 1
ATOM 702 C C . ASP A 1 89 ? -6.922 -7.843 -7.012 1.00 96.50 89 ASP A C 1
ATOM 704 O O . ASP A 1 89 ? -7.030 -9.055 -6.821 1.00 96.50 89 ASP A O 1
ATOM 708 N N . ARG A 1 90 ? -7.649 -6.942 -6.346 1.00 96.12 90 ARG A N 1
ATOM 709 C CA . ARG A 1 90 ? -8.643 -7.236 -5.301 1.00 96.12 90 ARG A CA 1
ATOM 710 C C . ARG A 1 90 ? -8.082 -7.935 -4.054 1.00 96.12 90 ARG A C 1
ATOM 712 O O . ARG A 1 90 ? -8.866 -8.355 -3.201 1.00 96.12 90 ARG A O 1
ATOM 719 N N . VAL A 1 91 ? -6.764 -7.987 -3.873 1.00 97.31 91 VAL A N 1
ATOM 720 C CA . VAL A 1 91 ? -6.130 -8.515 -2.655 1.00 97.31 91 VAL A CA 1
ATOM 721 C C . VAL A 1 91 ? -5.961 -7.399 -1.621 1.00 97.31 91 VAL A C 1
ATOM 723 O O . VAL A 1 91 ? -5.480 -6.314 -1.943 1.00 97.31 91 VAL A O 1
ATOM 726 N N . TRP A 1 92 ? -6.342 -7.666 -0.368 1.00 96.31 92 TRP A N 1
ATOM 727 C CA . TRP A 1 92 ? -6.054 -6.774 0.758 1.00 96.31 92 TRP A CA 1
ATOM 728 C C . TRP A 1 92 ? -4.634 -7.003 1.266 1.00 96.31 92 TRP A C 1
ATOM 730 O O . TRP A 1 92 ? -4.290 -8.107 1.688 1.00 96.31 92 TRP A O 1
ATOM 740 N N . LEU A 1 93 ? -3.824 -5.948 1.256 1.00 95.06 93 LEU A N 1
ATOM 741 C CA . LEU A 1 93 ? -2.433 -5.968 1.697 1.00 95.06 93 LEU A CA 1
ATOM 742 C C . LEU A 1 93 ? -2.259 -5.143 2.976 1.00 95.06 93 LEU A C 1
ATOM 744 O O . LEU A 1 93 ? -2.934 -4.119 3.133 1.00 95.06 93 LEU A O 1
ATOM 748 N N . PRO A 1 94 ? -1.360 -5.556 3.889 1.00 92.50 94 PRO A N 1
ATOM 749 C CA . PRO A 1 94 ? -0.996 -4.729 5.031 1.00 92.50 94 PRO A CA 1
ATOM 750 C C . PRO A 1 94 ? -0.355 -3.428 4.542 1.00 92.50 94 PRO A C 1
ATOM 752 O O . PRO A 1 94 ? 0.494 -3.444 3.649 1.00 92.50 94 PRO A O 1
ATOM 755 N N . LEU A 1 95 ? -0.756 -2.304 5.135 1.00 90.75 95 LEU A N 1
ATOM 756 C CA . LEU A 1 95 ? -0.190 -0.995 4.836 1.00 90.75 95 LEU A CA 1
ATOM 757 C C . LEU A 1 95 ? 0.525 -0.464 6.086 1.00 90.75 95 LEU A C 1
ATOM 759 O O . LEU A 1 95 ? -0.153 -0.120 7.055 1.00 90.75 95 LEU A O 1
ATOM 763 N N . PRO A 1 96 ? 1.869 -0.374 6.098 1.00 82.31 96 PRO A N 1
ATOM 764 C CA . PRO A 1 96 ? 2.576 0.283 7.188 1.00 82.31 96 PRO A CA 1
ATOM 765 C C . PRO A 1 96 ? 2.253 1.775 7.139 1.00 82.31 96 PRO A C 1
ATOM 767 O O . PRO A 1 96 ? 2.734 2.504 6.271 1.00 82.31 96 PRO A O 1
ATOM 770 N N . PHE A 1 97 ? 1.389 2.218 8.047 1.00 80.56 97 PHE A N 1
ATOM 771 C CA . PHE A 1 97 ? 0.938 3.599 8.096 1.00 80.56 97 PHE A CA 1
ATOM 772 C C . PHE A 1 97 ? 1.586 4.324 9.274 1.00 80.56 97 PHE A C 1
ATOM 774 O O . PHE A 1 97 ? 1.457 3.897 10.422 1.00 80.56 97 PHE A O 1
ATOM 781 N N . LEU A 1 98 ? 2.306 5.408 8.984 1.00 75.56 98 LEU A N 1
ATOM 782 C CA . LEU A 1 98 ? 3.078 6.158 9.972 1.00 75.56 98 LEU A CA 1
ATOM 783 C C . LEU A 1 98 ? 2.221 7.223 10.661 1.00 75.56 98 LEU A C 1
ATOM 785 O O . LEU A 1 98 ? 1.367 7.855 10.042 1.00 75.56 98 LEU A O 1
ATOM 789 N N . ARG A 1 99 ? 2.501 7.464 11.942 1.00 74.19 99 ARG A N 1
ATOM 790 C CA . ARG A 1 99 ? 1.952 8.599 12.687 1.00 74.19 99 ARG A CA 1
ATOM 791 C C . ARG A 1 99 ? 2.756 9.845 12.360 1.00 74.19 99 ARG A C 1
ATOM 793 O O . ARG A 1 99 ? 3.978 9.844 12.497 1.00 74.19 99 ARG A O 1
ATOM 800 N N . PHE A 1 100 ? 2.078 10.915 11.966 1.00 71.38 100 PHE A N 1
ATOM 801 C CA . PHE A 1 100 ? 2.716 12.217 11.848 1.00 71.38 100 PHE A CA 1
ATOM 802 C C . PHE A 1 100 ? 2.957 12.804 13.242 1.00 71.38 100 PHE A C 1
ATOM 804 O O . PHE A 1 100 ? 2.048 12.876 14.064 1.00 71.38 100 PHE A O 1
ATOM 811 N N . ASN A 1 101 ? 4.193 13.215 13.503 1.00 70.12 101 ASN A N 1
ATOM 812 C CA . ASN A 1 101 ? 4.608 13.891 14.720 1.00 70.12 101 ASN A CA 1
ATOM 813 C C . ASN A 1 101 ? 5.188 15.270 14.346 1.00 70.12 101 ASN A C 1
ATOM 815 O O . ASN A 1 101 ? 6.320 15.354 13.841 1.00 70.12 101 ASN A O 1
ATOM 819 N N . PRO A 1 102 ? 4.416 16.355 14.543 1.00 66.69 102 PRO A N 1
ATOM 820 C CA . PRO A 1 102 ? 4.833 17.706 14.190 1.00 66.69 102 PRO A CA 1
ATOM 821 C C . PRO A 1 102 ? 6.193 18.099 14.806 1.00 66.69 102 PRO A C 1
ATOM 823 O O . PRO A 1 102 ? 6.511 17.672 15.915 1.00 66.69 102 PRO A O 1
ATOM 826 N N . PRO A 1 103 ? 6.997 18.946 14.133 1.00 70.56 103 PRO A N 1
ATOM 827 C CA . PRO A 1 103 ? 6.671 19.641 12.891 1.00 70.56 103 PRO A CA 1
ATOM 828 C C . PRO A 1 103 ? 6.892 18.817 11.615 1.00 70.56 103 PRO A C 1
ATOM 830 O O . PRO A 1 103 ? 6.219 19.110 10.642 1.00 70.56 103 PRO A O 1
ATOM 833 N N . ASN A 1 104 ? 7.788 17.821 11.595 1.00 69.56 104 ASN A N 1
ATOM 834 C CA . ASN A 1 104 ? 8.184 17.094 10.371 1.00 69.56 104 ASN A CA 1
ATOM 835 C C . ASN A 1 104 ? 8.727 15.675 10.652 1.00 69.56 104 ASN A C 1
ATOM 837 O O . ASN A 1 104 ? 9.572 15.176 9.912 1.00 69.56 104 ASN A O 1
ATOM 841 N N . SER A 1 105 ? 8.316 15.028 11.744 1.00 76.00 105 SER A N 1
ATOM 842 C CA . SER A 1 105 ? 8.771 13.666 12.054 1.00 76.00 105 SER A CA 1
ATOM 843 C C . SER A 1 105 ? 7.651 12.653 11.866 1.00 76.00 105 SER A C 1
ATOM 845 O O . SER A 1 105 ? 6.473 12.987 11.960 1.00 76.00 105 SER A O 1
ATOM 847 N N . PHE A 1 106 ? 8.022 11.410 11.587 1.00 75.12 106 PHE A N 1
ATOM 848 C CA . PHE A 1 106 ? 7.088 10.299 11.491 1.00 75.12 106 PHE A CA 1
ATOM 849 C C . PHE A 1 106 ? 7.484 9.240 12.510 1.00 75.12 106 PHE A C 1
ATOM 851 O O . PHE A 1 106 ? 8.655 8.877 12.614 1.00 75.12 106 PHE A O 1
ATOM 858 N N . LEU A 1 107 ? 6.506 8.766 13.271 1.00 74.38 107 LEU A N 1
ATOM 859 C CA . LEU A 1 107 ? 6.660 7.662 14.207 1.00 74.38 107 LEU A CA 1
ATOM 860 C C . LEU A 1 107 ? 5.979 6.426 13.625 1.00 74.38 107 LEU A C 1
ATOM 862 O O . LEU A 1 107 ? 5.012 6.545 12.868 1.00 74.38 107 LEU A O 1
ATOM 866 N N . SER A 1 108 ? 6.440 5.237 14.007 1.00 74.00 108 SER A N 1
ATOM 867 C CA . SER A 1 108 ? 5.719 4.003 13.688 1.00 74.00 108 SER A CA 1
ATOM 868 C C . SER A 1 108 ? 4.282 4.123 14.187 1.00 74.00 108 SER A C 1
ATOM 870 O O . SER A 1 108 ? 4.053 4.479 15.349 1.00 74.00 108 SER A O 1
ATOM 872 N N . GLY A 1 109 ? 3.317 3.914 13.295 1.00 74.44 109 GLY A N 1
ATOM 873 C CA . GLY A 1 109 ? 1.929 3.730 13.697 1.00 74.44 109 GLY A CA 1
ATOM 874 C C . GLY A 1 109 ? 1.698 2.323 14.236 1.00 74.44 109 GLY A C 1
ATOM 875 O O . GLY A 1 109 ? 2.640 1.533 14.286 1.00 74.44 109 GLY A O 1
ATOM 876 N N . PRO A 1 110 ? 0.463 2.019 14.651 1.00 80.75 110 PRO A N 1
ATOM 877 C CA . PRO A 1 110 ? 0.111 0.680 15.084 1.00 80.75 110 PRO A CA 1
ATOM 878 C C . PRO A 1 110 ? 0.425 -0.385 14.024 1.00 80.75 110 PRO A C 1
ATOM 880 O O . PRO A 1 110 ? 0.191 -0.196 12.826 1.00 80.75 110 PRO A O 1
ATOM 883 N N . ASP A 1 111 ? 0.910 -1.533 14.468 1.00 75.75 111 ASP A N 1
ATOM 884 C CA . ASP A 1 111 ? 1.151 -2.693 13.628 1.00 75.75 111 ASP A CA 1
ATOM 885 C C . ASP A 1 111 ? -0.214 -3.331 13.318 1.00 75.75 111 ASP A C 1
ATOM 887 O O . ASP A 1 111 ? -0.827 -3.895 14.213 1.00 75.75 111 ASP A O 1
ATOM 891 N N . ASN A 1 112 ? -0.701 -3.264 12.066 1.00 79.44 112 ASN A N 1
ATOM 892 C CA . ASN A 1 112 ? -1.928 -3.932 11.549 1.00 79.44 112 ASN A CA 1
ATOM 893 C C . ASN A 1 112 ? -3.252 -3.127 11.513 1.00 79.44 112 ASN A C 1
ATOM 895 O O . ASN A 1 112 ? -4.281 -3.688 11.131 1.00 79.44 112 ASN A O 1
ATOM 899 N N . TRP A 1 113 ? -3.258 -1.828 11.819 1.00 85.56 113 TRP A N 1
ATOM 900 C CA . TRP A 1 113 ? -4.494 -1.020 11.760 1.00 85.56 113 TRP A CA 1
ATOM 901 C C . TRP A 1 113 ? -4.875 -0.514 10.360 1.00 85.56 113 TRP A C 1
ATOM 903 O O . TRP A 1 113 ? -5.981 -0.016 10.175 1.00 85.56 113 TRP A O 1
ATOM 913 N N . ALA A 1 114 ? -3.990 -0.627 9.366 1.00 92.06 114 ALA A N 1
ATOM 914 C CA . ALA A 1 114 ? -4.236 -0.117 8.020 1.00 92.06 114 ALA A CA 1
ATOM 915 C C . ALA A 1 114 ? -4.033 -1.194 6.948 1.00 92.06 114 ALA A C 1
ATOM 917 O O . ALA A 1 114 ? -3.080 -1.980 6.984 1.00 92.06 114 ALA A O 1
ATOM 918 N N . ARG A 1 115 ? -4.931 -1.213 5.960 1.00 94.88 115 ARG A N 1
ATOM 919 C CA . ARG A 1 115 ? -4.844 -2.075 4.776 1.00 94.88 1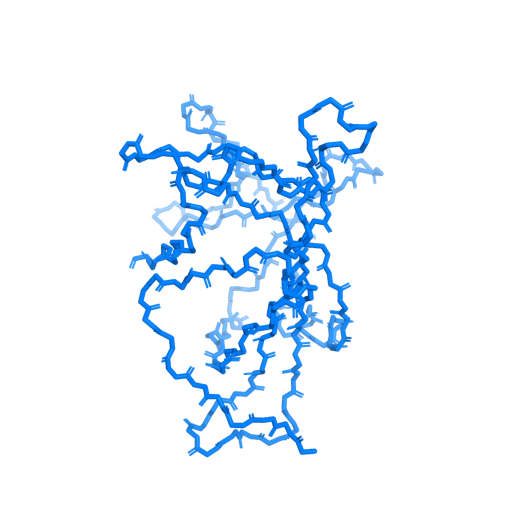15 ARG A CA 1
ATOM 920 C C . ARG A 1 115 ? -5.123 -1.296 3.503 1.00 94.88 115 ARG A C 1
ATOM 922 O O . ARG A 1 115 ? -5.818 -0.283 3.523 1.00 94.88 115 ARG A O 1
ATOM 929 N N . ILE A 1 116 ? -4.599 -1.804 2.396 1.00 96.06 116 ILE A N 1
ATOM 930 C CA . ILE A 1 116 ? -4.828 -1.279 1.051 1.00 96.06 116 ILE A CA 1
ATOM 931 C C . ILE A 1 116 ? -5.354 -2.386 0.141 1.00 96.06 116 ILE A C 1
ATOM 933 O O . ILE A 1 116 ? -4.889 -3.523 0.205 1.00 96.06 116 ILE A O 1
ATOM 937 N N . GLN A 1 117 ? -6.301 -2.043 -0.721 1.00 96.94 117 GLN A N 1
ATOM 938 C CA . GLN A 1 117 ? -6.739 -2.867 -1.837 1.00 96.94 117 GLN A CA 1
ATOM 939 C C . GLN A 1 117 ? -6.591 -2.067 -3.125 1.00 96.94 117 GLN A C 1
ATOM 941 O O . GLN A 1 117 ? -6.940 -0.888 -3.178 1.00 96.94 117 GLN A O 1
ATOM 946 N N . ILE A 1 118 ? -6.089 -2.720 -4.169 1.00 96.19 118 ILE A N 1
ATOM 947 C CA . ILE A 1 118 ? -6.033 -2.162 -5.519 1.00 96.19 118 ILE A CA 1
ATOM 948 C C . ILE A 1 118 ? -6.973 -2.987 -6.389 1.00 96.19 118 ILE A C 1
ATOM 950 O O . ILE A 1 118 ? -6.908 -4.214 -6.382 1.00 96.19 118 ILE A O 1
ATOM 954 N N . ILE A 1 119 ? -7.851 -2.317 -7.126 1.00 95.75 119 ILE A N 1
ATOM 955 C CA . ILE A 1 119 ? -8.794 -2.938 -8.050 1.00 95.75 119 ILE A CA 1
ATOM 956 C C . ILE A 1 119 ? -8.537 -2.377 -9.443 1.00 95.75 119 ILE A C 1
ATOM 958 O O . ILE A 1 119 ? -8.601 -1.165 -9.660 1.00 95.75 119 ILE A O 1
ATOM 962 N N . ARG A 1 120 ? -8.283 -3.267 -10.397 1.00 95.06 120 ARG A N 1
ATOM 963 C CA . ARG A 1 120 ? -8.229 -2.950 -11.823 1.00 95.06 120 ARG A CA 1
ATOM 964 C C . ARG A 1 120 ? -9.651 -2.843 -12.354 1.00 95.06 120 ARG A C 1
ATOM 966 O O . ARG A 1 120 ? -10.468 -3.743 -12.151 1.00 95.06 120 ARG A O 1
ATOM 973 N N . LEU A 1 121 ? -9.952 -1.734 -13.017 1.00 93.62 121 LEU A N 1
ATOM 974 C CA . LEU A 1 121 ? -11.248 -1.539 -13.651 1.00 93.62 121 LEU A CA 1
ATOM 975 C C . LEU A 1 121 ? -11.241 -2.188 -15.035 1.00 93.62 121 LEU A C 1
ATOM 977 O O . LEU A 1 121 ? -10.296 -2.011 -15.802 1.00 93.62 121 LEU A O 1
ATOM 981 N N . ASP A 1 122 ? -12.307 -2.918 -15.363 1.00 91.81 122 ASP A N 1
ATOM 982 C CA . ASP A 1 122 ? -12.452 -3.553 -16.681 1.00 91.81 122 ASP A CA 1
ATOM 983 C C . ASP A 1 122 ? -12.557 -2.507 -17.802 1.00 91.81 122 ASP A C 1
ATOM 985 O O . ASP A 1 122 ? -12.136 -2.739 -18.933 1.00 91.81 122 ASP A O 1
ATOM 989 N N . GLN A 1 123 ? -13.110 -1.337 -17.471 1.00 92.81 123 GLN A N 1
ATOM 990 C CA . GLN A 1 123 ? -13.158 -0.149 -18.314 1.00 92.81 123 GLN A CA 1
ATOM 991 C C . GLN A 1 123 ? -12.816 1.079 -17.465 1.00 92.81 123 GLN A C 1
ATOM 993 O O . GLN A 1 123 ? -13.141 1.082 -16.273 1.00 92.81 123 GLN A O 1
ATOM 998 N N . PRO A 1 124 ? -12.198 2.123 -18.047 1.00 92.75 124 PRO A N 1
ATOM 999 C CA . PRO A 1 124 ? -11.940 3.357 -17.321 1.00 92.75 124 PRO A CA 1
ATOM 1000 C C . PRO A 1 124 ? -13.216 3.948 -16.709 1.00 92.75 124 PRO A C 1
ATOM 1002 O O . PRO A 1 124 ? -14.304 3.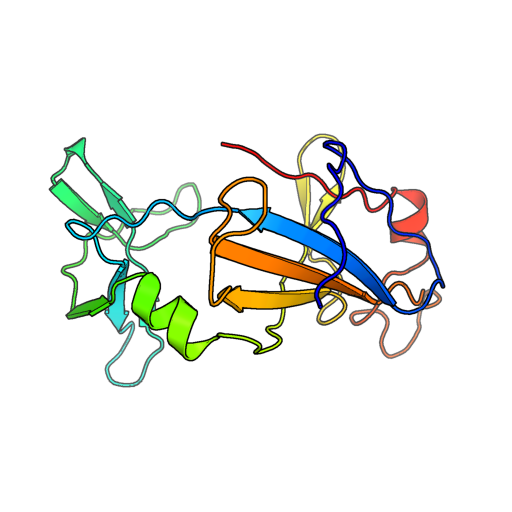830 -17.281 1.00 92.75 124 PRO A O 1
ATOM 1005 N N . ASP A 1 125 ? -13.093 4.602 -15.554 1.00 91.00 125 ASP A N 1
ATOM 1006 C CA . ASP A 1 125 ? -14.216 5.326 -14.958 1.00 91.00 125 ASP A CA 1
ATOM 1007 C C . ASP A 1 125 ? -14.581 6.592 -15.764 1.00 91.00 125 ASP A C 1
ATOM 1009 O O . ASP A 1 125 ? -13.978 6.912 -16.789 1.00 91.00 125 ASP A O 1
ATOM 1013 N N . ARG A 1 126 ? -15.588 7.349 -15.303 1.00 88.94 126 ARG A N 1
ATOM 1014 C CA . ARG A 1 126 ? -16.047 8.571 -15.996 1.00 88.94 126 ARG A CA 1
ATOM 1015 C C . ARG A 1 126 ? -14.958 9.641 -16.158 1.00 88.94 126 ARG A C 1
ATOM 1017 O O . ARG A 1 126 ? -15.118 10.519 -16.997 1.00 88.94 126 ARG A O 1
ATOM 1024 N N . GLN A 1 127 ? -13.905 9.603 -15.344 1.00 88.94 127 GLN A N 1
ATOM 1025 C CA . GLN A 1 127 ? -12.766 10.520 -15.405 1.00 88.94 127 GLN A CA 1
ATOM 1026 C C . GLN A 1 127 ? -11.559 9.899 -16.129 1.00 88.94 127 GLN A C 1
ATOM 1028 O O . GLN A 1 127 ? -10.514 10.536 -16.227 1.00 88.94 127 GLN A O 1
ATOM 1033 N N . GLY A 1 128 ? -11.698 8.681 -16.662 1.00 91.38 128 GLY A N 1
ATOM 1034 C CA . GLY A 1 128 ? -10.642 7.967 -17.371 1.00 91.38 128 GLY A CA 1
ATOM 1035 C C . GLY A 1 128 ? -9.674 7.210 -16.460 1.00 91.38 128 GLY A C 1
ATOM 1036 O O . GLY A 1 128 ? -8.640 6.746 -16.947 1.00 91.38 128 GLY A O 1
ATOM 1037 N N . HIS A 1 129 ? -9.976 7.063 -15.164 1.00 93.75 129 HIS A N 1
ATOM 1038 C CA . HIS A 1 129 ? -9.115 6.310 -14.251 1.00 93.75 129 HIS A CA 1
ATOM 1039 C C . HIS A 1 129 ? -9.239 4.813 -14.484 1.00 93.75 129 HIS A C 1
ATOM 1041 O O . HIS A 1 129 ? -10.339 4.314 -14.705 1.00 93.75 129 HIS A O 1
ATOM 1047 N N . THR A 1 130 ? -8.125 4.088 -14.412 1.00 94.50 130 THR A N 1
ATOM 1048 C CA . THR A 1 130 ? -8.086 2.637 -14.668 1.00 94.50 130 THR A CA 1
ATOM 1049 C C . THR A 1 130 ? -7.961 1.795 -13.403 1.00 94.50 130 THR A C 1
ATOM 1051 O O . THR A 1 130 ? -8.197 0.586 -13.450 1.00 94.50 130 THR A O 1
ATOM 1054 N N . LEU A 1 131 ? -7.628 2.416 -12.268 1.00 94.88 131 LEU A N 1
ATOM 1055 C CA . LEU A 1 131 ? -7.524 1.761 -10.969 1.00 94.88 131 LEU A CA 1
ATOM 1056 C C . LEU A 1 131 ? -8.422 2.427 -9.927 1.00 94.88 131 LEU A C 1
ATOM 1058 O O . LEU A 1 131 ? -8.557 3.652 -9.884 1.00 94.88 131 LEU A O 1
ATOM 1062 N N . ARG A 1 132 ? -8.942 1.601 -9.018 1.00 94.75 132 ARG A N 1
ATOM 1063 C CA . ARG A 1 132 ? -9.487 2.011 -7.723 1.00 94.75 132 ARG A CA 1
ATOM 1064 C C . ARG A 1 132 ? -8.527 1.567 -6.624 1.00 94.75 132 ARG A C 1
ATOM 1066 O O . ARG A 1 132 ? -8.119 0.409 -6.597 1.00 94.75 132 ARG A O 1
ATOM 1073 N N . ILE A 1 133 ? -8.175 2.476 -5.725 1.00 94.88 133 ILE A N 1
ATOM 1074 C CA . ILE A 1 133 ? -7.371 2.194 -4.538 1.00 94.88 133 ILE A CA 1
ATOM 1075 C C . ILE A 1 133 ? -8.220 2.483 -3.311 1.00 94.88 133 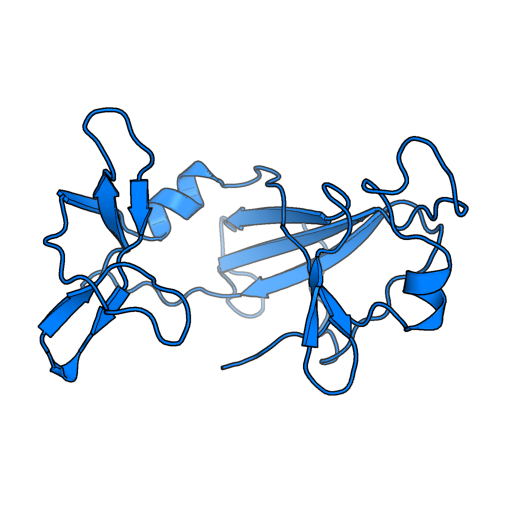ILE A C 1
ATOM 1077 O O . ILE A 1 133 ? -8.675 3.609 -3.130 1.00 94.88 133 ILE A O 1
ATOM 1081 N N . THR A 1 134 ? -8.390 1.482 -2.459 1.00 95.31 134 THR A N 1
ATOM 1082 C CA . THR A 1 134 ? -9.136 1.609 -1.210 1.00 95.31 134 THR A CA 1
ATOM 1083 C C . THR A 1 134 ? -8.185 1.422 -0.040 1.00 95.31 134 THR A C 1
ATOM 1085 O O . THR A 1 134 ? -7.532 0.387 0.076 1.00 95.31 134 THR A O 1
ATOM 1088 N N . LEU A 1 135 ? -8.116 2.415 0.840 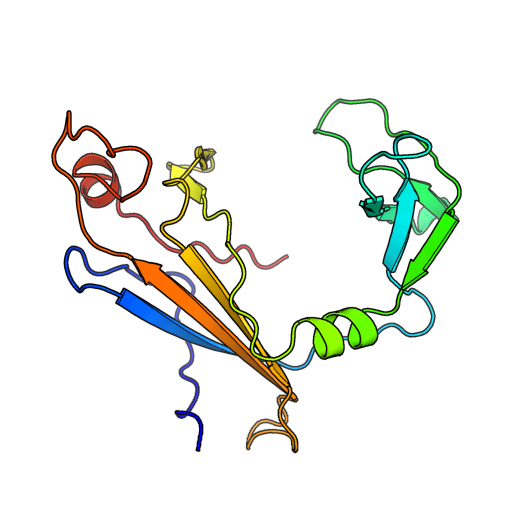1.00 94.56 135 LEU A N 1
ATOM 1089 C CA . LEU A 1 135 ? -7.489 2.302 2.150 1.00 94.56 135 LEU A CA 1
ATOM 1090 C C . LEU A 1 135 ? -8.561 1.967 3.181 1.00 94.56 135 LEU A C 1
ATOM 1092 O O . LEU A 1 135 ? -9.654 2.526 3.135 1.00 94.56 135 LEU A O 1
ATOM 1096 N N . ALA A 1 136 ? -8.242 1.089 4.120 1.00 94.81 136 ALA A N 1
ATOM 1097 C CA . ALA A 1 136 ? -9.097 0.750 5.247 1.00 94.81 136 ALA A CA 1
ATOM 1098 C C . ALA A 1 136 ? -8.313 0.941 6.542 1.00 94.81 136 ALA A C 1
ATOM 1100 O O . ALA A 1 136 ? -7.251 0.340 6.704 1.00 94.81 136 ALA A O 1
ATOM 1101 N N . PHE A 1 137 ? -8.850 1.759 7.443 1.00 92.31 137 PHE A N 1
ATOM 1102 C CA . PHE A 1 137 ? -8.279 2.030 8.758 1.00 92.31 137 PHE A CA 1
ATOM 1103 C C . PHE A 1 137 ? -9.189 1.467 9.838 1.00 92.31 137 PHE A C 1
ATOM 1105 O O . PHE A 1 137 ? -10.358 1.842 9.904 1.00 92.31 137 PHE A O 1
ATOM 1112 N N . ASP A 1 138 ? -8.656 0.601 10.692 1.00 91.56 138 ASP A N 1
ATOM 1113 C CA . ASP A 1 138 ? -9.284 0.245 11.956 1.00 91.56 138 ASP A CA 1
ATOM 1114 C C . ASP A 1 138 ? -9.073 1.395 12.941 1.00 91.56 138 ASP A C 1
ATOM 1116 O O . ASP A 1 138 ? -7.953 1.725 13.328 1.00 91.56 138 ASP A O 1
ATOM 1120 N N . THR A 1 139 ? -10.166 2.053 13.297 1.00 90.50 139 THR A N 1
ATOM 1121 C CA . THR A 1 139 ? -10.168 3.239 14.155 1.00 90.50 139 THR A CA 1
ATOM 1122 C C . THR A 1 139 ? -10.535 2.912 15.599 1.00 90.50 139 THR A C 1
ATOM 1124 O O . THR A 1 139 ? -10.765 3.834 16.388 1.00 90.50 139 THR A O 1
ATOM 1127 N N . GLN A 1 140 ? -10.619 1.627 15.962 1.00 91.00 140 GLN A N 1
ATOM 1128 C CA . GLN A 1 140 ? -10.843 1.212 17.339 1.00 91.00 140 GLN A CA 1
ATOM 1129 C C . GLN A 1 140 ? -9.701 1.713 18.222 1.00 91.00 140 GLN A C 1
ATOM 1131 O O . GLN A 1 140 ? -8.532 1.470 17.947 1.00 91.00 140 GLN A O 1
ATOM 1136 N N . VAL A 1 141 ? -10.039 2.417 19.299 1.00 89.19 141 VAL A N 1
ATOM 1137 C CA . VAL A 1 141 ? -9.035 2.985 20.199 1.00 89.19 141 VAL A CA 1
ATOM 1138 C C . VAL A 1 141 ? -8.845 2.053 21.383 1.00 89.19 141 VAL A C 1
ATOM 1140 O O . VAL A 1 141 ? -9.819 1.669 22.037 1.00 89.19 141 VAL A O 1
ATOM 1143 N N . TYR A 1 142 ? -7.593 1.731 21.699 1.00 90.12 142 TYR A N 1
ATOM 1144 C CA . TYR A 1 142 ? -7.248 0.995 22.909 1.00 90.12 142 TYR A CA 1
ATOM 1145 C C . TYR A 1 142 ? -6.823 1.927 24.053 1.00 90.12 142 TYR A C 1
ATOM 1147 O O . TYR A 1 142 ? -6.168 2.952 23.826 1.00 90.12 142 TYR A O 1
ATOM 1155 N N . PRO A 1 143 ? -7.198 1.599 25.304 1.00 87.69 143 PRO A N 1
ATOM 1156 C CA . PRO A 1 143 ? -6.720 2.329 26.469 1.00 87.69 143 PRO A CA 1
ATOM 1157 C C . PRO A 1 143 ? -5.216 2.101 26.674 1.00 87.69 143 PRO A C 1
ATOM 1159 O O . PRO A 1 143 ? -4.646 1.105 26.223 1.00 87.69 143 PRO A O 1
ATOM 1162 N N . ALA A 1 144 ? -4.567 3.019 27.392 1.00 82.44 144 ALA A N 1
ATOM 1163 C CA . ALA A 1 144 ? -3.172 2.845 27.785 1.00 82.44 144 ALA A CA 1
ATOM 1164 C C . ALA A 1 144 ? -3.004 1.572 28.633 1.00 82.44 144 ALA A C 1
ATOM 1166 O O . ALA A 1 144 ? -3.806 1.315 29.531 1.00 82.44 144 ALA A O 1
ATOM 1167 N N . GLY A 1 145 ? -1.967 0.780 28.348 1.00 83.00 145 GLY A N 1
ATOM 1168 C CA . GLY A 1 145 ? -1.714 -0.480 29.050 1.00 83.00 145 GLY A CA 1
ATOM 1169 C C . GLY A 1 145 ? -2.550 -1.665 28.558 1.00 83.00 145 GLY A C 1
ATOM 1170 O O . GLY A 1 145 ? -2.472 -2.735 29.155 1.00 83.00 145 GLY A O 1
ATOM 1171 N N . HIS A 1 146 ? -3.326 -1.510 27.478 1.00 88.06 146 HIS A N 1
ATOM 1172 C CA . HIS A 1 146 ? -3.980 -2.642 26.825 1.00 88.06 146 HIS A CA 1
ATOM 1173 C C . HIS A 1 146 ? -2.934 -3.643 26.315 1.00 88.06 146 HIS A C 1
ATOM 1175 O O . HIS A 1 146 ? -1.934 -3.243 25.714 1.00 88.06 146 HIS A O 1
ATOM 1181 N N . GLU A 1 147 ? -3.187 -4.942 26.492 1.00 88.31 147 GLU A N 1
ATOM 1182 C CA . GLU A 1 147 ? -2.247 -6.015 26.123 1.00 88.31 147 GLU A CA 1
ATOM 1183 C C . GLU A 1 147 ? -1.795 -5.915 24.656 1.00 88.31 147 GLU A C 1
ATOM 1185 O O . GLU A 1 147 ? -0.632 -6.136 24.335 1.00 88.31 147 GLU A O 1
ATOM 1190 N N . ASN A 1 148 ? -2.703 -5.471 23.781 1.00 85.38 148 ASN A N 1
ATOM 1191 C CA . ASN A 1 148 ? -2.476 -5.315 22.343 1.00 85.38 148 ASN A CA 1
ATOM 1192 C C . ASN A 1 148 ? -2.359 -3.849 21.888 1.00 85.38 148 ASN A C 1
ATOM 1194 O O . ASN A 1 148 ? -2.726 -3.525 20.762 1.00 85.38 148 ASN A O 1
ATOM 1198 N N . GLN A 1 149 ? -1.885 -2.938 22.741 1.00 83.00 149 GLN A N 1
ATOM 1199 C CA . GLN A 1 149 ? -1.783 -1.498 22.431 1.00 83.00 149 GLN A CA 1
ATOM 1200 C C . GLN A 1 149 ? -0.925 -1.148 21.199 1.00 83.00 149 GLN A C 1
ATOM 1202 O O . GLN A 1 149 ? -1.016 -0.034 20.701 1.00 83.00 149 GLN A O 1
ATOM 1207 N N . GLN A 1 150 ? -0.094 -2.074 20.706 1.00 82.44 150 GLN A N 1
ATOM 1208 C CA . GLN A 1 150 ? 0.667 -1.892 19.462 1.00 82.44 150 GLN A CA 1
ATOM 1209 C C . GLN A 1 150 ? -0.187 -2.109 18.208 1.00 82.44 150 GLN A C 1
ATOM 1211 O O . GLN A 1 150 ? 0.225 -1.694 17.136 1.00 82.44 150 GLN A O 1
ATOM 1216 N N . LEU A 1 151 ? -1.357 -2.751 18.318 1.00 85.25 151 LEU A N 1
ATOM 1217 C CA . LEU A 1 151 ? -2.173 -3.144 17.162 1.00 85.25 151 LEU A CA 1
ATOM 1218 C C . LEU A 1 151 ? -3.253 -2.127 16.781 1.00 85.25 151 LEU A C 1
ATOM 1220 O O . LEU A 1 151 ? -3.871 -2.260 15.727 1.00 85.25 151 LEU A O 1
ATOM 1224 N N . ALA A 1 152 ? -3.503 -1.135 17.634 1.00 86.12 152 ALA A N 1
ATOM 1225 C CA . ALA A 1 152 ? -4.555 -0.151 17.429 1.00 86.12 152 ALA A CA 1
ATOM 1226 C C . ALA A 1 152 ? -4.126 1.240 17.921 1.00 86.12 152 ALA A C 1
ATOM 1228 O O . ALA A 1 152 ? -3.252 1.335 18.788 1.00 86.12 152 ALA A O 1
ATOM 1229 N N . PRO A 1 153 ? -4.732 2.322 17.401 1.00 85.31 153 PRO A N 1
ATOM 1230 C CA . PRO A 1 153 ? -4.537 3.664 17.938 1.00 85.31 153 PRO A CA 1
ATOM 1231 C C . PRO A 1 153 ? -4.845 3.738 19.439 1.00 85.31 153 PRO A C 1
ATOM 1233 O O . PRO A 1 153 ? -5.734 3.052 19.944 1.00 85.31 153 PRO A O 1
ATOM 1236 N N . ASN A 1 154 ? -4.154 4.617 20.158 1.00 84.06 154 ASN A N 1
ATOM 1237 C CA . ASN A 1 154 ? -4.409 4.889 21.572 1.00 84.06 154 ASN A CA 1
ATOM 1238 C C . ASN A 1 154 ? -4.817 6.356 21.811 1.00 84.06 154 ASN A C 1
ATOM 1240 O O . ASN A 1 154 ? -4.875 7.175 20.895 1.00 84.06 154 ASN A O 1
ATOM 1244 N N . GLN A 1 155 ? -5.114 6.714 23.064 1.00 79.88 155 GLN A N 1
ATOM 1245 C CA . GLN A 1 155 ? -5.559 8.072 23.415 1.00 79.88 155 GLN A CA 1
ATOM 1246 C C . GLN A 1 155 ? -4.552 9.178 23.056 1.00 79.88 155 GLN A C 1
ATOM 1248 O O . GLN A 1 155 ? -4.970 10.295 22.748 1.00 79.88 155 GLN A O 1
ATOM 1253 N N . GLN A 1 156 ? -3.247 8.891 23.072 1.00 76.12 156 GLN A N 1
ATOM 1254 C CA . GLN A 1 156 ? -2.230 9.867 22.677 1.00 76.12 156 GLN A CA 1
ATOM 1255 C C . GLN A 1 156 ? -2.318 10.163 21.178 1.00 76.12 156 GLN A C 1
ATOM 1257 O O . GLN A 1 156 ? -2.230 11.326 20.800 1.00 76.12 156 GLN A O 1
ATOM 1262 N N . ASP A 1 157 ? -2.586 9.148 20.350 1.00 75.50 157 ASP A N 1
ATOM 1263 C CA . ASP A 1 157 ? -2.720 9.282 18.890 1.00 75.50 157 ASP A CA 1
ATOM 1264 C C . ASP A 1 157 ? -3.913 10.152 18.479 1.00 75.50 157 ASP A C 1
ATOM 1266 O O . ASP A 1 157 ? -3.888 10.841 17.456 1.00 75.50 157 ASP A O 1
ATOM 1270 N N . ILE A 1 158 ? -4.968 10.149 19.296 1.00 74.50 158 ILE A N 1
ATOM 1271 C CA . ILE A 1 158 ? -6.119 11.039 19.117 1.00 74.50 158 ILE A CA 1
ATOM 1272 C C . ILE A 1 158 ? -5.731 12.472 19.481 1.00 74.50 158 ILE A C 1
ATOM 1274 O O . ILE A 1 158 ? -6.067 13.409 18.756 1.00 74.50 158 ILE A O 1
ATOM 1278 N N . ALA A 1 159 ? -5.027 12.649 20.603 1.00 67.19 159 ALA A N 1
ATOM 1279 C CA . ALA A 1 159 ? -4.663 13.961 21.128 1.00 67.19 159 ALA A CA 1
ATOM 1280 C C . ALA A 1 159 ? -3.691 14.714 20.208 1.00 67.19 159 ALA A C 1
ATOM 1282 O O . ALA A 1 159 ? -3.826 15.925 20.036 1.00 67.19 159 ALA A O 1
ATOM 1283 N N . THR A 1 160 ? -2.754 14.009 19.569 1.00 61.56 160 THR A N 1
ATOM 1284 C CA . THR A 1 160 ? -1.845 14.585 18.564 1.00 61.56 160 THR A CA 1
ATOM 1285 C C . THR A 1 160 ? -2.482 14.765 17.187 1.00 61.56 160 THR A C 1
ATOM 1287 O O . THR A 1 160 ? -1.837 15.348 16.321 1.00 61.56 160 THR A O 1
ATOM 1290 N N . ARG A 1 161 ? -3.748 14.347 17.005 1.00 54.97 161 ARG A N 1
ATOM 1291 C CA . ARG A 1 161 ? -4.448 14.199 15.720 1.00 54.97 161 ARG A CA 1
ATOM 1292 C C . ARG A 1 161 ? -3.617 13.372 14.743 1.00 54.97 161 ARG A C 1
ATOM 1294 O O . ARG A 1 161 ? -2.764 13.899 14.037 1.00 54.97 161 ARG A O 1
ATOM 1301 N N . ALA A 1 162 ? -3.913 12.080 14.643 1.00 54.78 162 ALA A N 1
ATOM 1302 C CA . ALA A 1 162 ? -3.477 11.273 13.509 1.00 54.78 162 ALA A CA 1
ATOM 1303 C C . ALA A 1 162 ? -4.067 11.852 12.203 1.00 54.78 162 ALA A C 1
ATOM 1305 O O . ALA A 1 162 ? -5.154 11.483 11.763 1.00 54.78 162 ALA A O 1
ATOM 1306 N N . GLU A 1 163 ? -3.376 12.829 11.618 1.00 54.16 163 GLU A N 1
ATOM 1307 C CA . GLU A 1 163 ? -3.710 13.423 10.329 1.00 54.16 163 GLU A CA 1
ATOM 1308 C C . GLU A 1 163 ? -3.069 12.584 9.218 1.00 54.16 163 GLU A C 1
ATOM 1310 O O . GLU A 1 163 ? -1.880 12.257 9.259 1.00 54.16 163 GLU A O 1
ATOM 1315 N N . LEU A 1 164 ? -3.860 12.243 8.199 1.00 51.50 164 LEU A N 1
ATOM 1316 C CA . LEU A 1 164 ? -3.335 11.725 6.939 1.00 51.50 164 LEU A CA 1
ATOM 1317 C C . LEU A 1 164 ? -2.582 12.855 6.230 1.00 51.50 164 LEU A C 1
ATOM 1319 O O . LEU A 1 164 ? -3.211 13.776 5.718 1.00 51.50 164 LEU A O 1
ATOM 1323 N N . CYS A 1 165 ? -1.252 12.783 6.181 1.00 38.81 165 CYS A N 1
ATOM 1324 C CA . CYS A 1 165 ? -0.442 13.633 5.311 1.00 38.81 165 CYS A CA 1
ATOM 1325 C C . CYS A 1 165 ? -0.101 12.853 4.039 1.00 38.81 165 CYS A C 1
ATOM 1327 O O . CYS A 1 165 ? 0.759 11.973 4.056 1.00 38.81 165 CYS A O 1
ATOM 1329 N N . ALA A 1 166 ? -0.760 13.174 2.925 1.00 31.06 166 ALA A N 1
ATOM 1330 C CA . ALA A 1 166 ? -0.300 12.733 1.614 1.00 31.06 166 ALA A CA 1
ATOM 1331 C C . ALA A 1 166 ? 0.923 13.577 1.225 1.00 31.06 166 ALA A C 1
ATOM 1333 O O . ALA A 1 166 ? 0.783 14.744 0.861 1.00 31.06 166 ALA A O 1
ATOM 1334 N N . SER A 1 167 ? 2.131 13.017 1.317 1.00 25.52 167 SER A N 1
ATOM 1335 C CA . SER A 1 167 ? 3.298 13.633 0.685 1.00 25.52 167 SER A CA 1
ATOM 1336 C C . SER A 1 167 ? 3.170 13.447 -0.828 1.00 25.52 167 SER A C 1
ATOM 1338 O O . SER A 1 167 ? 3.405 12.351 -1.341 1.00 25.52 167 SER A O 1
ATOM 1340 N N . ALA A 1 168 ? 2.752 14.489 -1.542 1.00 22.92 168 ALA A N 1
ATOM 1341 C CA . ALA A 1 168 ? 2.987 14.568 -2.978 1.00 22.92 168 ALA A CA 1
ATOM 1342 C C . ALA A 1 168 ? 4.476 14.912 -3.223 1.00 22.92 168 ALA A C 1
ATOM 1344 O O . ALA A 1 168 ? 5.034 15.671 -2.425 1.00 22.92 168 ALA A O 1
ATOM 1345 N N . PRO A 1 169 ? 5.125 14.333 -4.252 1.00 29.94 169 PRO A N 1
ATOM 1346 C CA . PRO A 1 169 ? 6.474 14.723 -4.668 1.00 29.94 169 PRO A CA 1
ATOM 1347 C C . PRO A 1 169 ? 6.532 16.160 -5.200 1.00 29.94 169 PRO A C 1
ATOM 1349 O O . PRO A 1 169 ? 5.504 16.641 -5.733 1.00 29.94 169 PRO A O 1
#

pLDDT: mean 84.32, std 13.33, range [22.92, 97.31]

InterPro domains:
  IPR009216 Virulence factor SrfB [PF07520] (1-162)

Sequence (169 aa):
MLATPIAYPQRVTLIPNSGVQFLDFSLTPVMDAERPGKFVRQTANGPLLRLNYHAAKDRYFLPVAPGEPAEMVRPEFSFPLEQSLRLLDRVWLPLPFLRFNPPNSFLSGPDNWARIQIIRLDQPDRQGHTLRITLAFDTQVYPAGHENQQLAPNQQDIATRAELCASAP